Protein AF-A0A090VFH9-F1 (afdb_monomer)

Solvent-accessible surface area (backbone atoms only — not comparable to full-atom values): 3422 Å² total; per-residue (Å²): 96,52,62,63,40,57,39,86,63,79,43,73,33,84,72,64,54,31,44,33,27,31,70,48,100,86,70,46,82,48,74,78,52,70,45,40,56,83,31,75,49,65,52,64,68,15,45,75,66,72,32,63,24,67,48,31,55,42,111

Sequence (59 aa):
MREGEICKFEGFVTKGLFRVYHIDSNGFEQVLYFAQESWWITDIDSFTNEKPSQLIFKH

Structure (mmCIF, N/CA/C/O backbone):
data_AF-A0A090VFH9-F1
#
_entry.id   AF-A0A090VFH9-F1
#
loop_
_atom_site.group_PDB
_atom_site.id
_atom_site.type_symbol
_atom_site.label_atom_id
_atom_site.label_alt_id
_atom_site.label_comp_id
_atom_site.label_asym_id
_atom_site.label_entity_id
_atom_site.label_seq_id
_atom_site.pdbx_PDB_ins_code
_atom_site.Cartn_x
_atom_site.Cartn_y
_atom_site.Cartn_z
_atom_site.occupancy
_atom_site.B_iso_or_equiv
_atom_site.auth_seq_id
_atom_site.auth_comp_id
_atom_site.auth_asym_id
_atom_site.auth_atom_id
_atom_site.pdbx_PDB_model_num
ATOM 1 N N . MET A 1 1 ? 1.802 -5.051 2.339 1.00 91.56 1 MET A N 1
ATOM 2 C CA . MET A 1 1 ? 1.510 -4.196 3.503 1.00 91.56 1 MET A CA 1
ATOM 3 C C . MET A 1 1 ? 0.253 -4.721 4.154 1.00 91.56 1 MET A C 1
ATOM 5 O O . MET A 1 1 ? -0.689 -5.048 3.431 1.00 91.56 1 MET A O 1
ATOM 9 N N . ARG A 1 2 ? 0.281 -4.881 5.471 1.00 94.31 2 ARG A N 1
ATOM 10 C CA . ARG A 1 2 ? -0.855 -5.326 6.275 1.00 94.31 2 ARG A CA 1
ATOM 11 C C . ARG A 1 2 ? -1.388 -4.151 7.086 1.00 94.31 2 ARG A C 1
ATOM 13 O O . ARG A 1 2 ? -0.655 -3.207 7.370 1.00 94.31 2 ARG A O 1
ATOM 20 N N . GLU A 1 3 ? -2.652 -4.247 7.466 1.00 94.19 3 GLU A N 1
ATOM 21 C CA . GLU A 1 3 ? -3.277 -3.283 8.363 1.00 94.19 3 GLU A CA 1
ATOM 22 C C . GLU A 1 3 ? -2.481 -3.163 9.672 1.00 94.19 3 GLU A C 1
ATOM 24 O O . GLU A 1 3 ? -1.971 -4.154 10.201 1.00 94.19 3 GLU A O 1
ATOM 29 N N . GLY A 1 4 ? -2.346 -1.936 10.172 1.00 96.25 4 GLY A N 1
ATOM 30 C CA . GLY A 1 4 ? -1.605 -1.621 11.391 1.00 96.25 4 GLY A CA 1
ATOM 31 C C . GLY A 1 4 ? -0.087 -1.496 11.214 1.00 96.25 4 GLY A C 1
ATOM 32 O O . GLY A 1 4 ? 0.585 -1.001 12.120 1.00 96.25 4 GLY A O 1
ATOM 33 N N . GLU A 1 5 ? 0.480 -1.883 10.067 1.00 97.25 5 GLU A N 1
ATOM 34 C CA . GLU A 1 5 ? 1.895 -1.639 9.763 1.00 97.25 5 GLU A CA 1
ATOM 35 C C . GLU A 1 5 ? 2.114 -0.172 9.356 1.00 97.25 5 GLU A C 1
ATOM 37 O O . GLU A 1 5 ? 1.293 0.423 8.659 1.00 97.25 5 GLU A O 1
ATOM 42 N N . ILE A 1 6 ? 3.243 0.421 9.755 1.00 98.06 6 ILE A N 1
ATOM 43 C CA . ILE A 1 6 ? 3.685 1.703 9.186 1.00 98.06 6 ILE A CA 1
ATOM 44 C C . ILE A 1 6 ? 4.204 1.425 7.773 1.00 98.06 6 ILE A C 1
ATOM 46 O O . ILE A 1 6 ? 5.113 0.605 7.596 1.00 98.06 6 ILE A O 1
ATOM 50 N N . CYS A 1 7 ? 3.651 2.105 6.771 1.00 97.75 7 CYS A N 1
ATOM 51 C CA . CYS A 1 7 ? 4.139 2.049 5.403 1.00 97.75 7 CYS A CA 1
ATOM 52 C C . CYS A 1 7 ? 5.510 2.729 5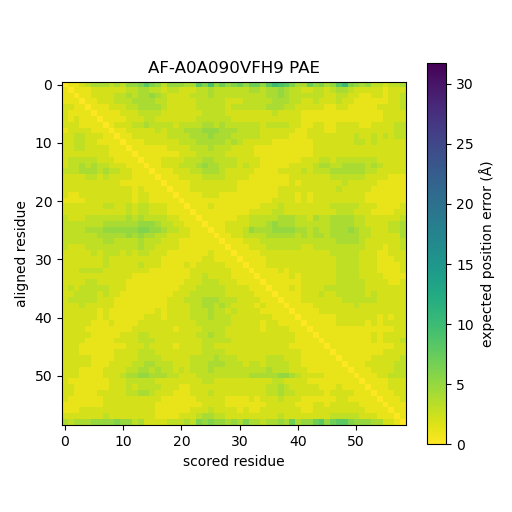.319 1.00 97.75 7 CYS A C 1
ATOM 54 O O . CYS A 1 7 ? 5.667 3.881 5.704 1.00 97.75 7 CYS A O 1
ATOM 56 N N . LYS A 1 8 ? 6.520 2.012 4.822 1.00 97.00 8 LYS A N 1
ATOM 57 C CA . LYS A 1 8 ? 7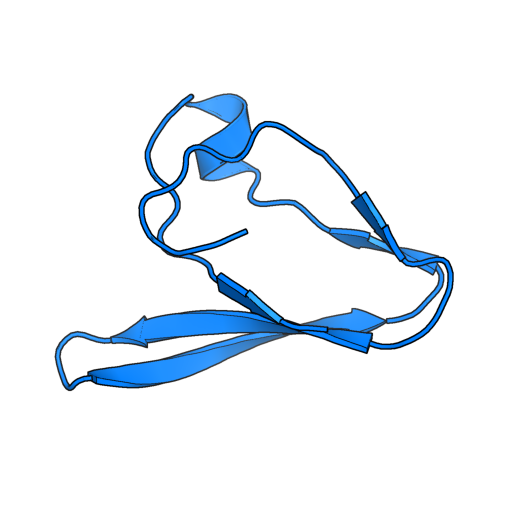.910 2.503 4.731 1.00 97.00 8 LYS A CA 1
ATOM 58 C C . LYS A 1 8 ? 8.463 2.457 3.312 1.00 97.00 8 LYS A C 1
ATOM 60 O O . LYS A 1 8 ? 9.675 2.497 3.122 1.00 97.00 8 LYS A O 1
ATOM 65 N N . PHE A 1 9 ? 7.592 2.291 2.322 1.00 96.38 9 PHE A N 1
ATOM 66 C CA . PHE A 1 9 ? 8.004 2.118 0.940 1.00 96.38 9 PHE A CA 1
ATOM 67 C C . PHE A 1 9 ? 7.030 2.777 -0.031 1.00 96.38 9 PHE A C 1
ATOM 69 O O . PHE A 1 9 ? 5.834 2.917 0.229 1.00 96.38 9 PHE A O 1
ATOM 76 N N . GLU A 1 10 ? 7.567 3.091 -1.199 1.00 96.44 10 GLU A N 1
ATOM 77 C CA . GLU A 1 10 ? 6.812 3.344 -2.412 1.00 96.44 10 GLU A CA 1
ATOM 78 C C . GLU A 1 10 ? 7.153 2.224 -3.401 1.00 96.44 10 GLU A C 1
ATOM 80 O O . GLU A 1 10 ? 8.323 1.888 -3.597 1.00 96.44 10 GLU A O 1
ATOM 85 N N . GLY A 1 11 ? 6.133 1.565 -3.946 1.00 96.19 11 GLY A N 1
ATOM 86 C CA . GLY A 1 11 ? 6.290 0.441 -4.864 1.00 96.19 11 GLY A CA 1
ATOM 87 C C . GLY A 1 11 ? 5.909 0.830 -6.284 1.00 96.19 11 GLY A C 1
ATOM 88 O O . GLY A 1 11 ? 4.954 1.570 -6.481 1.00 96.19 11 GLY A O 1
ATOM 89 N N . PHE A 1 12 ? 6.607 0.286 -7.278 1.00 98.12 12 PHE A N 1
ATOM 90 C CA . PHE A 1 12 ? 6.223 0.388 -8.686 1.00 98.12 12 PHE A CA 1
ATOM 91 C C . PHE A 1 12 ? 5.786 -0.986 -9.194 1.00 98.12 12 PHE A C 1
ATOM 93 O O . PHE A 1 12 ? 6.531 -1.963 -9.082 1.00 98.12 12 PHE A O 1
ATOM 100 N N . VAL A 1 13 ? 4.572 -1.084 -9.733 1.00 98.19 13 VAL A N 1
ATO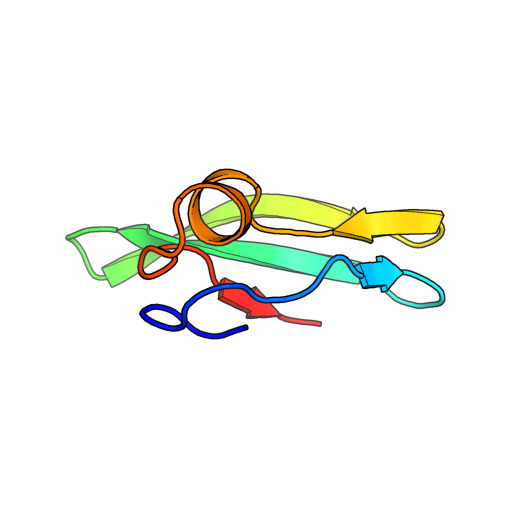M 101 C CA . VAL A 1 13 ? 4.005 -2.358 -10.186 1.00 98.19 13 VAL A CA 1
ATOM 102 C C . VAL A 1 13 ? 4.601 -2.719 -11.543 1.00 98.19 13 VAL A C 1
ATOM 104 O O . VAL A 1 13 ? 4.220 -2.174 -12.573 1.00 98.19 13 VAL A O 1
ATOM 107 N N . THR A 1 14 ? 5.542 -3.659 -11.564 1.00 98.19 14 THR A N 1
ATOM 108 C CA . THR A 1 14 ? 6.163 -4.130 -12.813 1.00 98.19 14 THR A CA 1
ATOM 109 C C . THR A 1 14 ? 5.343 -5.203 -13.522 1.00 98.19 14 THR A C 1
ATOM 111 O O . THR A 1 14 ? 5.448 -5.335 -14.738 1.00 98.19 14 THR A O 1
ATOM 114 N N . LYS A 1 15 ? 4.551 -5.983 -12.772 1.00 97.88 15 LYS A N 1
ATOM 115 C CA . LYS A 1 15 ? 3.683 -7.039 -13.300 1.00 97.88 15 LYS A CA 1
ATOM 116 C C . LYS A 1 15 ? 2.514 -7.351 -12.358 1.00 97.88 15 LYS A C 1
ATOM 118 O O . LYS A 1 15 ? 2.698 -7.441 -11.141 1.00 97.88 15 LYS A O 1
ATOM 123 N N . GLY A 1 16 ? 1.344 -7.625 -12.925 1.00 97.44 16 GLY A N 1
ATOM 124 C CA . GLY A 1 16 ? 0.132 -7.994 -12.192 1.00 97.44 16 GLY A CA 1
ATOM 125 C C . GLY A 1 16 ? -0.702 -6.796 -11.734 1.00 97.44 16 GLY A C 1
ATOM 126 O O . GLY A 1 16 ? -0.603 -5.701 -12.282 1.00 97.44 16 GLY A O 1
ATOM 127 N N . LEU A 1 17 ? -1.568 -7.029 -10.747 1.00 97.75 17 LEU A N 1
ATOM 128 C CA . LEU A 1 17 ? -2.571 -6.069 -10.297 1.00 97.75 17 LEU A CA 1
ATOM 129 C C . LEU A 1 17 ? -2.708 -6.156 -8.782 1.00 97.75 17 LEU A C 1
ATOM 131 O O . LEU A 1 17 ? -3.121 -7.185 -8.270 1.00 97.75 17 LEU A O 1
ATOM 135 N N . PHE A 1 18 ? -2.419 -5.076 -8.064 1.00 98.06 18 PHE A N 1
ATO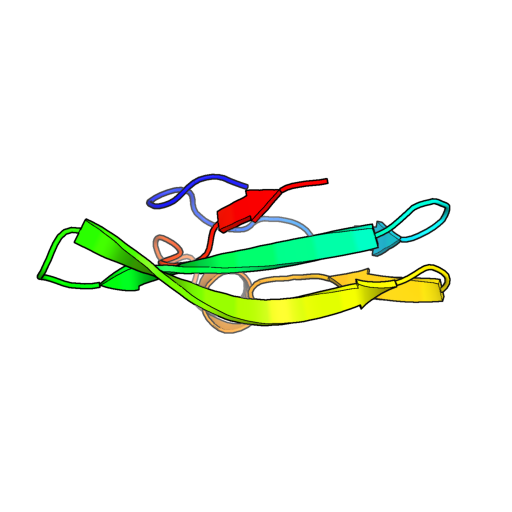M 136 C CA . PHE A 1 18 ? -2.691 -5.030 -6.631 1.00 98.06 18 PHE A CA 1
ATOM 137 C C . PHE A 1 18 ? -4.097 -4.509 -6.370 1.00 98.06 18 PHE A C 1
ATOM 139 O O . PHE A 1 18 ? -4.516 -3.510 -6.947 1.00 98.06 18 PHE A O 1
ATOM 146 N N 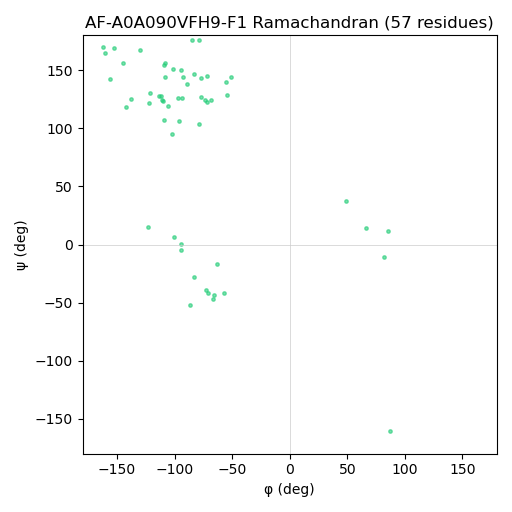. ARG A 1 19 ? -4.799 -5.131 -5.431 1.00 97.81 19 ARG A N 1
ATOM 147 C CA . ARG A 1 19 ? -6.012 -4.608 -4.808 1.00 97.81 19 ARG A CA 1
ATOM 148 C C . ARG A 1 19 ? -5.644 -3.872 -3.522 1.00 97.81 19 ARG A C 1
ATOM 150 O O . ARG A 1 19 ? -5.023 -4.461 -2.633 1.00 97.81 19 ARG A O 1
ATOM 157 N N . VAL A 1 20 ? -6.078 -2.619 -3.412 1.00 97.94 20 V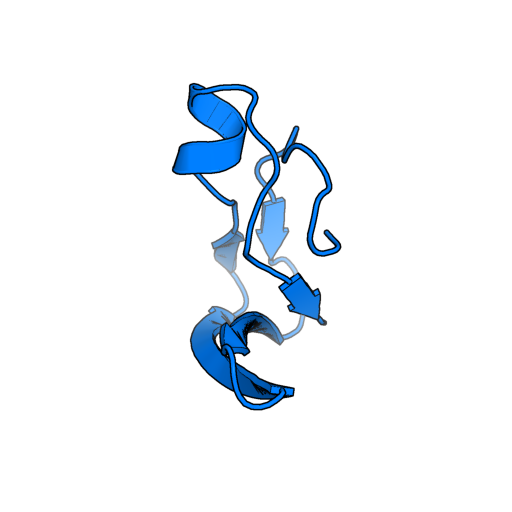AL A N 1
ATOM 158 C CA . VAL A 1 20 ? -5.908 -1.779 -2.220 1.00 97.94 20 VAL A CA 1
ATOM 159 C C . VAL A 1 20 ? -7.257 -1.573 -1.550 1.00 97.94 20 VAL A C 1
ATOM 161 O O . VAL A 1 20 ? -8.210 -1.118 -2.182 1.00 97.94 20 VAL A O 1
ATOM 164 N N . TYR A 1 21 ? -7.355 -1.935 -0.276 1.00 98.12 21 TYR A N 1
ATOM 165 C CA . TYR A 1 21 ? -8.615 -1.929 0.468 1.00 98.12 21 TYR A CA 1
ATOM 166 C C . TYR A 1 21 ? -8.379 -1.722 1.966 1.00 98.12 21 TYR A C 1
ATOM 168 O O . TYR A 1 21 ? -7.243 -1.803 2.420 1.00 98.12 21 TYR A O 1
ATOM 176 N N . HIS A 1 22 ? -9.444 -1.481 2.724 1.00 97.62 22 HIS A N 1
ATOM 177 C CA . HIS A 1 22 ? -9.444 -1.536 4.189 1.00 97.62 22 HIS A CA 1
ATOM 178 C C . HIS A 1 22 ? -10.615 -2.390 4.682 1.00 97.62 22 HIS A C 1
ATOM 180 O O . HIS A 1 22 ? -11.502 -2.732 3.893 1.00 97.62 22 HIS A O 1
ATOM 186 N N . ILE A 1 23 ? -10.603 -2.754 5.964 1.00 97.06 23 ILE A N 1
ATOM 187 C CA . ILE A 1 23 ? -11.720 -3.427 6.628 1.00 97.06 23 ILE A CA 1
ATOM 188 C C . ILE A 1 23 ? -12.548 -2.370 7.361 1.00 97.06 23 ILE A C 1
ATOM 190 O O . ILE A 1 23 ? -12.007 -1.579 8.129 1.00 97.06 23 ILE A O 1
ATOM 194 N N . ASP A 1 24 ? -13.853 -2.320 7.103 1.00 95.12 24 ASP A N 1
ATOM 195 C CA . ASP A 1 24 ? -14.747 -1.411 7.820 1.00 95.12 24 ASP A CA 1
ATOM 196 C C . ASP A 1 24 ? -15.113 -1.935 9.222 1.00 95.12 24 ASP A C 1
ATOM 198 O O . ASP A 1 24 ? -14.770 -3.050 9.621 1.00 95.12 24 ASP A O 1
ATOM 202 N N . SER A 1 25 ? -15.852 -1.134 9.992 1.00 95.88 25 SER A N 1
ATOM 203 C CA . SER A 1 25 ? -16.265 -1.491 11.356 1.00 95.88 25 SER A CA 1
ATOM 204 C C . SER A 1 25 ? -17.174 -2.722 11.445 1.00 95.88 25 SER A C 1
ATOM 206 O O . SER A 1 25 ? -17.318 -3.288 12.528 1.00 95.88 25 SER A O 1
ATOM 208 N N . ASN A 1 26 ? -17.784 -3.146 10.337 1.00 97.31 26 ASN A N 1
ATOM 209 C CA . ASN A 1 26 ? -18.608 -4.349 10.261 1.00 97.31 26 ASN A CA 1
ATOM 210 C C . ASN A 1 26 ? -17.806 -5.574 9.788 1.00 97.31 26 ASN A C 1
ATOM 212 O O . ASN A 1 26 ? -18.365 -6.666 9.679 1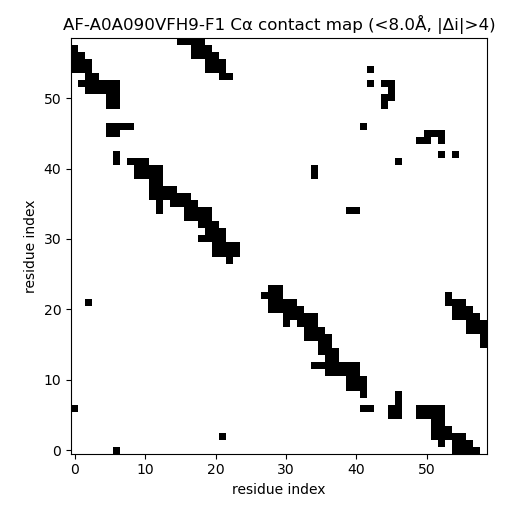.00 97.31 26 ASN A O 1
ATOM 216 N N . GLY A 1 27 ? -16.506 -5.414 9.518 1.00 95.94 27 GLY A N 1
ATOM 217 C CA . GLY A 1 27 ? -15.626 -6.481 9.056 1.00 95.94 27 GLY A CA 1
ATOM 218 C C . GLY A 1 27 ? -15.640 -6.696 7.541 1.00 95.94 27 GLY A C 1
ATOM 219 O O . GLY A 1 27 ? -15.112 -7.710 7.081 1.00 95.94 27 GLY A O 1
ATOM 220 N N . PHE A 1 28 ? -16.230 -5.789 6.752 1.00 97.00 28 PHE A N 1
ATOM 221 C CA . PHE A 1 28 ? -16.277 -5.931 5.295 1.00 97.00 28 PHE A CA 1
ATOM 222 C C . PHE A 1 28 ? -15.107 -5.233 4.604 1.00 97.00 28 PHE A C 1
ATOM 224 O O . PHE A 1 28 ? -14.664 -4.159 5.008 1.00 97.00 28 PHE A O 1
ATOM 231 N N . GLU A 1 29 ? -14.622 -5.841 3.518 1.00 97.31 29 GLU A N 1
ATOM 232 C CA . GLU A 1 29 ? -13.605 -5.231 2.663 1.00 97.31 29 GLU A CA 1
ATOM 233 C C . GLU A 1 29 ? -14.211 -4.081 1.851 1.00 97.31 29 GLU A C 1
ATOM 235 O O . GLU A 1 29 ? -15.120 -4.285 1.045 1.00 97.31 29 GLU A O 1
ATOM 240 N N . GLN A 1 30 ? -13.643 -2.888 1.998 1.00 97.69 30 GLN A N 1
ATOM 241 C CA . GLN A 1 30 ? -13.951 -1.726 1.172 1.00 97.69 30 GLN A CA 1
ATOM 242 C C . GLN A 1 30 ? -12.756 -1.444 0.262 1.00 97.69 30 GLN A C 1
ATOM 244 O O . GLN A 1 30 ? -11.698 -0.996 0.714 1.00 97.69 30 GLN A O 1
ATOM 249 N N . VAL A 1 31 ? -12.907 -1.749 -1.029 1.00 97.69 31 VAL A N 1
ATOM 250 C CA . VAL A 1 31 ? -11.852 -1.556 -2.035 1.00 97.69 31 VAL A CA 1
ATOM 251 C C . VAL A 1 31 ? -11.770 -0.083 -2.417 1.00 97.69 31 VAL A C 1
ATOM 253 O O . VAL A 1 31 ? -12.768 0.505 -2.821 1.00 97.69 31 VAL A O 1
ATOM 256 N N . LEU A 1 32 ? -10.573 0.501 -2.327 1.00 96.31 32 LEU A N 1
ATOM 257 C CA . LEU A 1 32 ? -10.332 1.879 -2.754 1.00 96.31 32 LEU A CA 1
ATOM 258 C C . LEU A 1 32 ? -9.988 1.935 -4.242 1.00 96.31 32 LEU A C 1
ATOM 260 O O . LEU A 1 32 ? -10.578 2.707 -4.991 1.00 96.31 32 LEU A O 1
ATOM 264 N N . TYR A 1 33 ? -9.010 1.135 -4.668 1.00 97.38 33 TYR A N 1
ATOM 265 C CA . TYR A 1 33 ? -8.568 1.082 -6.058 1.00 97.38 33 TYR A CA 1
ATOM 266 C C . TYR A 1 33 ? -7.772 -0.192 -6.350 1.00 97.38 33 TYR A C 1
ATOM 268 O O . TYR A 1 33 ? -7.376 -0.939 -5.449 1.00 97.38 33 TYR A O 1
ATOM 276 N N . PHE A 1 34 ? -7.521 -0.414 -7.638 1.00 97.81 34 PHE A N 1
ATOM 277 C CA . PHE A 1 34 ? -6.588 -1.420 -8.120 1.00 97.81 34 PHE A CA 1
ATOM 278 C C . PHE A 1 34 ? -5.380 -0.732 -8.766 1.00 97.81 34 PHE A C 1
ATOM 280 O O . PHE A 1 34 ? -5.555 0.131 -9.624 1.00 97.81 34 PHE A O 1
ATOM 287 N N . ALA A 1 35 ? -4.166 -1.097 -8.354 1.00 97.94 35 ALA A N 1
ATOM 288 C CA . ALA A 1 35 ? -2.922 -0.599 -8.937 1.00 97.94 35 ALA A CA 1
ATOM 289 C C . ALA A 1 35 ? -2.412 -1.599 -9.976 1.00 97.94 35 ALA A C 1
ATOM 291 O O . ALA A 1 35 ? -1.952 -2.690 -9.628 1.00 97.94 35 ALA A O 1
ATOM 292 N N . GLN A 1 36 ? -2.547 -1.239 -11.249 1.00 98.25 36 GLN A N 1
ATOM 293 C CA . GLN A 1 36 ? -2.114 -2.057 -12.382 1.00 98.25 36 GLN A CA 1
ATOM 294 C C . GLN A 1 36 ? -0.632 -1.849 -12.703 1.00 98.25 36 GLN A C 1
ATOM 296 O O . GLN A 1 36 ? 0.038 -1.004 -12.114 1.00 98.25 36 GLN A O 1
ATOM 301 N N . GLU A 1 37 ? -0.129 -2.611 -13.669 1.00 98.62 37 GLU A N 1
ATOM 302 C CA . GLU A 1 37 ? 1.227 -2.455 -14.189 1.00 98.62 37 GLU A CA 1
ATOM 303 C C . GLU A 1 37 ? 1.528 -1.001 -14.585 1.00 98.62 37 GLU A C 1
ATOM 305 O O . GLU A 1 37 ? 0.682 -0.276 -15.109 1.00 98.62 37 GLU A O 1
ATOM 310 N N . SER A 1 38 ? 2.768 -0.582 -14.349 1.00 98.31 38 SER A N 1
ATOM 311 C CA . SER A 1 38 ? 3.266 0.783 -14.548 1.00 98.31 38 SER A CA 1
ATOM 312 C C . SER A 1 38 ? 2.671 1.852 -13.621 1.00 98.31 38 SER A C 1
ATOM 314 O O . SER A 1 38 ? 2.847 3.043 -13.881 1.00 98.31 38 SER A O 1
ATOM 316 N N . TRP A 1 39 ? 1.982 1.466 -12.542 1.00 98.12 39 TRP A N 1
ATOM 317 C CA . TRP A 1 39 ? 1.523 2.393 -11.503 1.00 98.12 39 TRP A CA 1
ATOM 318 C C . TRP A 1 39 ? 2.420 2.353 -10.269 1.00 98.12 39 TRP A C 1
ATOM 320 O O . TRP A 1 39 ? 3.000 1.321 -9.923 1.00 98.12 39 TRP A O 1
ATOM 330 N N . TRP A 1 40 ? 2.481 3.487 -9.578 1.00 97.38 40 TRP A N 1
ATOM 331 C CA . TRP A 1 40 ? 3.020 3.568 -8.228 1.00 97.38 40 TRP A CA 1
ATOM 332 C C . TRP A 1 40 ? 1.951 3.179 -7.203 1.00 97.38 40 TRP A C 1
ATOM 334 O O . TRP A 1 40 ? 0.761 3.428 -7.401 1.00 97.38 40 TRP A O 1
ATOM 344 N N . ILE A 1 41 ? 2.378 2.556 -6.109 1.00 97.25 41 ILE A N 1
ATOM 345 C CA . ILE A 1 41 ? 1.534 2.148 -4.989 1.00 97.25 41 ILE A CA 1
ATOM 346 C C . ILE A 1 41 ? 2.238 2.459 -3.667 1.00 97.25 41 ILE A C 1
ATOM 348 O O . ILE A 1 41 ? 3.365 2.033 -3.413 1.00 97.25 41 ILE A O 1
ATOM 352 N N . THR A 1 42 ? 1.550 3.200 -2.807 1.00 97.50 42 THR A N 1
ATOM 353 C CA . THR A 1 42 ? 1.970 3.506 -1.438 1.00 97.50 42 THR A CA 1
ATOM 354 C C . THR A 1 42 ? 0.754 3.942 -0.619 1.00 97.50 42 THR A C 1
ATOM 356 O O . THR A 1 42 ? -0.307 4.236 -1.177 1.00 97.50 42 THR A O 1
ATOM 359 N N . ASP A 1 43 ? 0.894 3.962 0.703 1.00 97.62 43 ASP A N 1
ATOM 360 C CA . ASP A 1 43 ? -0.018 4.687 1.583 1.00 97.62 43 ASP A CA 1
ATOM 361 C C . ASP A 1 43 ? 0.686 5.977 2.003 1.00 97.62 43 ASP A C 1
ATOM 363 O O . ASP A 1 43 ? 1.492 5.979 2.932 1.00 97.62 43 ASP A O 1
ATOM 367 N N . ILE A 1 44 ? 0.396 7.061 1.279 1.00 96.62 44 ILE A N 1
ATOM 368 C CA . ILE A 1 44 ? 1.043 8.369 1.458 1.00 96.62 44 ILE A CA 1
ATOM 369 C C . ILE A 1 44 ? 0.879 8.864 2.895 1.00 96.62 44 ILE A C 1
ATOM 371 O O . ILE A 1 44 ? 1.819 9.386 3.481 1.00 96.62 44 ILE A O 1
ATOM 375 N N . ASP A 1 45 ? -0.300 8.688 3.482 1.00 97.00 45 ASP A N 1
ATOM 376 C CA . ASP A 1 45 ? -0.603 9.208 4.810 1.00 97.00 45 ASP A CA 1
ATOM 377 C C . ASP A 1 45 ? 0.163 8.441 5.899 1.00 97.00 45 ASP A C 1
ATOM 379 O O . ASP A 1 45 ? 0.742 9.050 6.800 1.00 97.00 45 ASP A O 1
ATOM 383 N N . SER A 1 46 ? 0.239 7.112 5.780 1.00 98.12 46 SER A N 1
ATOM 384 C CA . SER A 1 46 ? 1.075 6.285 6.657 1.00 98.12 46 SER A CA 1
ATOM 385 C C . SER A 1 46 ? 2.571 6.567 6.470 1.00 98.12 46 SER A C 1
ATOM 387 O O . SER A 1 46 ? 3.288 6.710 7.460 1.00 98.12 46 SER A O 1
ATOM 389 N N . PHE A 1 47 ? 3.028 6.695 5.220 1.00 97.75 47 PHE A N 1
ATOM 390 C CA . PHE A 1 47 ? 4.429 6.934 4.872 1.00 97.75 47 PHE A CA 1
ATOM 391 C C . PHE A 1 47 ? 4.922 8.307 5.339 1.00 97.75 47 PHE A C 1
ATOM 393 O O . PHE A 1 47 ? 5.986 8.411 5.940 1.00 97.75 47 PHE A O 1
ATOM 400 N N . THR A 1 48 ? 4.146 9.364 5.093 1.00 98.12 48 THR A N 1
ATOM 401 C CA . THR A 1 48 ? 4.527 10.739 5.438 1.00 98.12 48 THR A CA 1
ATOM 402 C C . THR A 1 48 ? 4.453 11.006 6.937 1.00 98.12 48 THR A C 1
ATOM 404 O O . THR A 1 48 ? 5.310 11.707 7.465 1.00 98.12 48 THR A O 1
ATOM 407 N N . ASN A 1 49 ? 3.442 10.469 7.626 1.00 98.06 49 ASN A N 1
ATOM 408 C CA . ASN A 1 49 ? 3.200 10.777 9.038 1.00 98.06 49 ASN A CA 1
ATOM 409 C C . ASN A 1 49 ? 3.706 9.691 10.001 1.00 98.06 49 ASN A C 1
ATOM 411 O O . ASN A 1 49 ? 3.414 9.764 11.193 1.00 98.06 49 ASN A O 1
ATOM 415 N N . GLU A 1 50 ? 4.408 8.672 9.496 1.00 97.25 50 GLU A N 1
ATOM 416 C CA . GLU A 1 50 ? 4.924 7.528 10.266 1.00 97.25 50 GLU A CA 1
ATOM 417 C C . GLU A 1 50 ? 3.875 6.873 11.180 1.00 97.25 50 GLU A C 1
ATOM 419 O O . GLU A 1 50 ? 4.160 6.434 12.298 1.00 97.25 50 GLU A O 1
ATOM 424 N N . LYS A 1 51 ? 2.630 6.799 10.704 1.00 97.75 51 LYS A N 1
ATOM 425 C CA . LYS A 1 51 ? 1.510 6.257 11.478 1.00 97.75 51 LYS A CA 1
ATOM 426 C C . LYS A 1 51 ? 1.039 4.910 10.934 1.00 97.75 51 LYS A C 1
ATOM 428 O O . LYS A 1 51 ? 1.218 4.644 9.744 1.00 97.75 51 LYS A O 1
ATOM 433 N N . PRO A 1 52 ? 0.417 4.058 11.767 1.00 98.12 52 PRO A N 1
ATOM 434 C CA . PRO A 1 52 ? -0.152 2.793 11.314 1.00 98.12 52 PRO A CA 1
ATOM 435 C C . PRO A 1 52 ? -1.129 2.980 10.148 1.00 98.12 52 PRO A C 1
ATOM 437 O O . PRO A 1 52 ? -2.055 3.791 10.231 1.00 98.12 52 PRO A O 1
ATOM 440 N N . SER A 1 53 ? -0.927 2.222 9.072 1.00 97.75 53 SER A N 1
ATOM 441 C CA . SER A 1 53 ? -1.817 2.215 7.914 1.00 97.75 53 SER A CA 1
ATOM 442 C C . SER A 1 53 ? -3.142 1.522 8.237 1.00 97.75 53 SER A C 1
ATOM 444 O O . SER A 1 53 ? -3.181 0.540 8.979 1.00 97.75 53 SER A O 1
ATOM 446 N N . GLN A 1 54 ? -4.228 2.017 7.643 1.00 96.75 54 GLN A N 1
ATOM 447 C CA . GLN A 1 54 ? -5.524 1.325 7.603 1.00 96.75 54 GLN A CA 1
ATOM 448 C C . GLN A 1 54 ? -5.693 0.499 6.317 1.00 96.75 54 GLN A C 1
ATOM 450 O O . GLN A 1 54 ? -6.695 -0.185 6.136 1.00 96.75 54 GLN A O 1
ATOM 455 N N . LEU A 1 55 ? -4.739 0.588 5.389 1.00 97.81 55 LEU A N 1
ATOM 456 C CA . LEU A 1 55 ? -4.825 -0.043 4.083 1.00 97.81 55 LEU A CA 1
ATOM 457 C C . LEU A 1 55 ? -4.136 -1.411 4.081 1.00 97.81 55 LEU A C 1
ATOM 459 O O . LEU A 1 55 ? -3.147 -1.670 4.765 1.00 97.81 55 LEU A O 1
ATOM 463 N N . 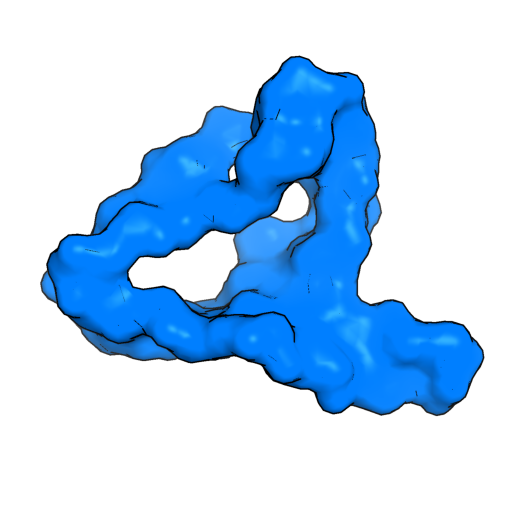ILE A 1 56 ? -4.646 -2.296 3.236 1.00 98.25 56 ILE A N 1
ATOM 464 C CA . ILE A 1 56 ? -4.079 -3.604 2.936 1.00 98.25 56 ILE A CA 1
ATOM 465 C C . ILE A 1 56 ? -3.801 -3.647 1.438 1.00 98.25 56 ILE A C 1
ATOM 467 O O . ILE A 1 56 ? -4.674 -3.342 0.622 1.00 98.25 56 ILE A O 1
ATOM 471 N N . PHE A 1 57 ? -2.581 -4.049 1.074 1.00 97.44 57 PHE A N 1
ATOM 472 C CA . PHE A 1 57 ? -2.197 -4.281 -0.321 1.00 97.44 57 PHE A CA 1
ATOM 473 C C . PHE A 1 57 ? -2.114 -5.781 -0.568 1.00 97.44 57 PHE A C 1
ATOM 475 O O . PHE A 1 57 ? -1.297 -6.467 0.056 1.00 97.44 57 PHE A O 1
ATOM 482 N N . LYS A 1 58 ? -2.931 -6.280 -1.496 1.00 96.62 58 LYS A N 1
ATOM 483 C CA . LYS A 1 58 ? -2.963 -7.689 -1.895 1.00 96.62 58 LYS A CA 1
ATOM 484 C C . LYS A 1 58 ? -2.698 -7.798 -3.395 1.00 96.62 58 LYS A C 1
ATOM 486 O O . LYS A 1 58 ? -3.416 -7.165 -4.160 1.00 96.62 58 LYS A O 1
ATOM 491 N N . HIS A 1 59 ? -1.648 -8.531 -3.777 1.00 90.69 59 HIS A N 1
ATOM 492 C CA . HIS A 1 59 ? -1.356 -8.887 -5.176 1.00 90.69 59 HIS A CA 1
ATOM 493 C C . HIS A 1 59 ? -2.360 -9.918 -5.686 1.00 90.69 59 HIS A C 1
ATOM 495 O O . HIS A 1 59 ? -2.811 -10.739 -4.850 1.00 90.69 59 HIS A O 1
#

Radius of gyration: 11.35 Å; Cα contacts (8 Å, |Δi|>4): 122; chains: 1; bounding box: 27×20×26 Å

pLDDT: mean 97.12, std 1.45, range [90.69, 98.62]

Foldseek 3Di:
DDFQDQWADKDAAQADKKWKWAQDPVRDTDTDDIAHHRDIDTDCCSNVVVGTDRMDIDD

Secondary structure (DSSP, 8-state):
--TTSBP---EE--SS-EEEEEE-TTS-EEEEEEE-TT-EE--HHHHHHT-B---EEE-

Mean predicted aligned error: 2.11 Å

Nearest PDB structures (foldseek):
  3dn7-assembly1_A  TM=9.467E-01  e=1.098E-04  Cytophaga hutchinsonii ATCC 33406
  2z69-assembly1_B  TM=8.569E-01  e=1.108E-01  unclassified
  3dkw-assembly5_I  TM=8.309E-01  e=1.045E-01  Pseudomonas aeruginosa
  3e6d-assembly1_A  TM=7.335E-01  e=8.266E-02  Desulfitobacterium hafniense DCB-2
  6hyq-assembly3_C  TM=8.097E-01  e=3.375E-01  Trypanosoma cruzi

InterPro domains:
  IPR014710 RmlC-like jelly roll fold [G3DSA:2.60.120.10] (1-58)
  IPR01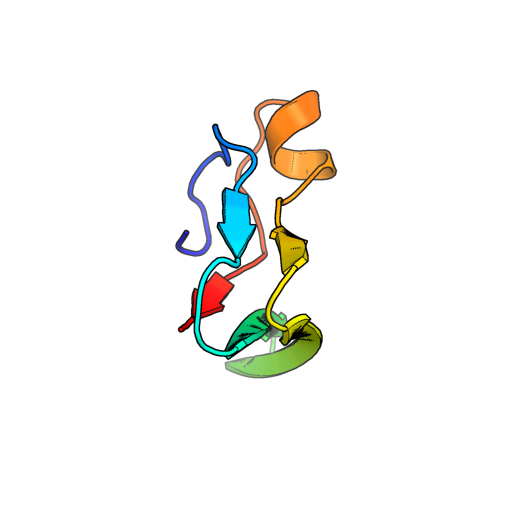8490 Cyclic nucleotide-binding domain superfamily [SSF51206] (2-54)

Organism: NCBI:txid221126